Protein AF-A0A534QEW1-F1 (afdb_monomer_lite)

Foldseek 3Di:
DLVVLLVVVVVLVCVLVVQLCVQVPDDPVVLVVLLVVLLVVLVCVLQVPLPLVCCVVVVHDSVVSSVPSSPDPVSVVVNQLVLLQVQCSCVSNVSCDPSSVVSCVVVVSNVSNPRDVVVVCVVVVND

Sequence (127 aa):
MRYVMKDESRHVAFGVLSLADHYRDMAPGELADREEFVIYACELMRNRLVGDQISSVMGWNRDEVKRVVLDSAPAQVFRRMLFARVVPNLRRLGLLTPRVREAFERLGILEFEHADPEAQDRALGLA

pLDDT: mean 87.51, std 8.16, range [57.44, 97.5]

Secondary structure (DSSP, 8-state):
-HHHHHHHHHHHHHHHHHHTTTTTT--HHHHHHHHHHHHHHHHHHHHHTT-TTSTTTTT--HHHHHHHHHHSHHHHHHHHHHHHHHHHHHHHTT---HHHHHHHHHTT-GGGGG--HHHHHHHTT--

Structure (mmCIF, N/CA/C/O backbone):
data_AF-A0A534QEW1-F1
#
_entry.id   AF-A0A534QEW1-F1
#
loop_
_atom_site.group_PDB
_atom_site.id
_atom_site.type_symbol
_atom_site.label_atom_id
_atom_site.label_alt_id
_atom_site.label_comp_id
_atom_site.label_asym_id
_atom_site.label_entity_id
_atom_site.label_seq_id
_atom_site.pdbx_PDB_ins_code
_atom_site.Cart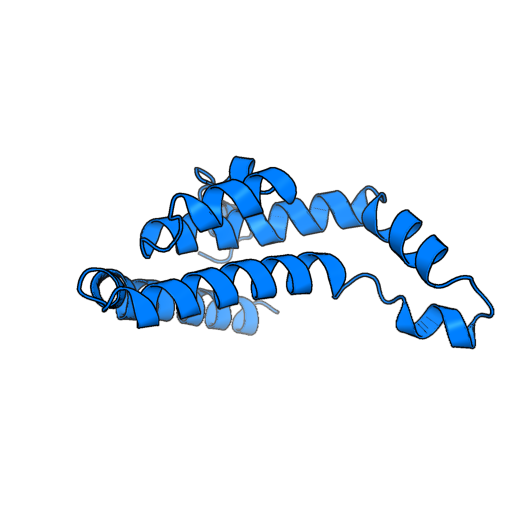n_x
_atom_site.Cartn_y
_atom_site.Cartn_z
_atom_site.occupancy
_atom_site.B_iso_or_equiv
_atom_site.auth_seq_id
_atom_site.auth_comp_id
_atom_site.auth_asym_id
_atom_site.auth_atom_id
_atom_site.pdbx_PDB_model_num
ATOM 1 N N . MET A 1 1 ? -4.045 15.411 -15.975 1.00 65.44 1 MET A N 1
ATOM 2 C CA . MET A 1 1 ? -3.437 14.906 -14.723 1.00 65.44 1 MET A CA 1
ATOM 3 C C . MET A 1 1 ? -3.914 15.635 -13.469 1.00 65.44 1 MET A C 1
ATOM 5 O O . MET A 1 1 ? -4.480 14.964 -12.623 1.00 65.44 1 MET A O 1
ATOM 9 N N . ARG A 1 2 ? -3.792 16.970 -13.345 1.00 76.38 2 ARG A N 1
ATOM 10 C CA . ARG A 1 2 ? -4.155 17.707 -12.108 1.00 76.38 2 ARG A CA 1
ATOM 11 C C . ARG A 1 2 ? -5.562 17.416 -11.552 1.00 76.38 2 ARG A C 1
ATOM 13 O O . ARG A 1 2 ? -5.698 17.192 -10.358 1.00 76.38 2 ARG A O 1
ATOM 20 N N . TYR A 1 3 ? -6.594 17.395 -12.398 1.00 84.19 3 TYR A N 1
ATOM 21 C CA . TYR A 1 3 ? -7.964 17.100 -11.949 1.00 84.19 3 TYR A CA 1
ATOM 22 C C . TYR A 1 3 ? -8.142 15.654 -11.474 1.00 84.19 3 TYR A C 1
ATOM 24 O O . TYR A 1 3 ? -8.743 15.452 -10.429 1.00 84.19 3 TYR A O 1
ATOM 32 N N . VAL A 1 4 ? -7.557 14.686 -12.187 1.00 84.38 4 VAL A N 1
ATOM 33 C CA . VAL A 1 4 ? -7.587 13.260 -11.815 1.00 84.38 4 VAL A CA 1
ATOM 34 C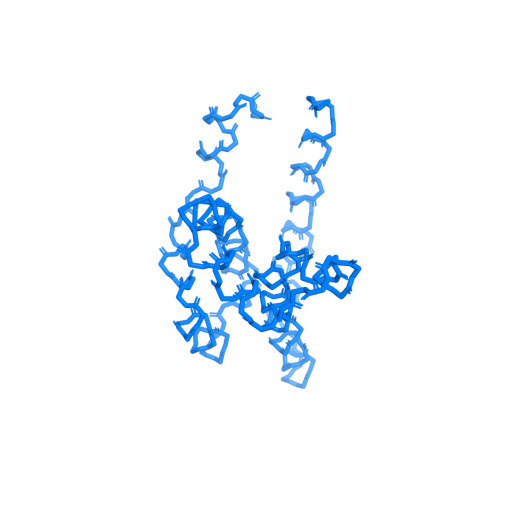 C . VAL A 1 4 ? -6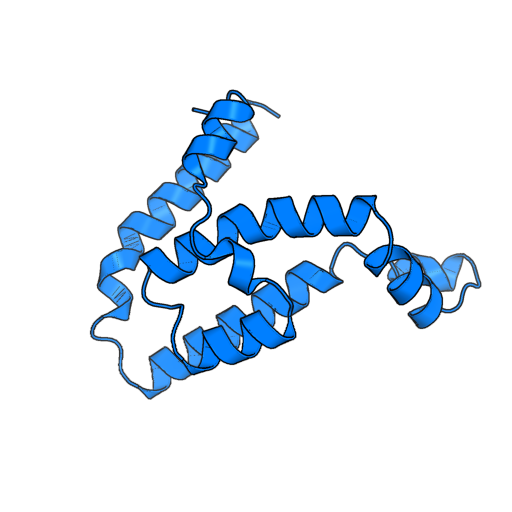.915 13.051 -10.462 1.00 84.38 4 VAL A C 1
ATOM 36 O O . VAL A 1 4 ? -7.514 12.487 -9.563 1.00 84.38 4 VAL A O 1
ATOM 39 N N . MET A 1 5 ? -5.709 13.590 -10.264 1.00 81.56 5 MET A N 1
ATOM 40 C CA . MET A 1 5 ? -4.990 13.432 -8.994 1.00 81.56 5 MET A CA 1
ATOM 41 C C . MET A 1 5 ? -5.752 14.055 -7.816 1.00 81.56 5 MET A C 1
ATOM 43 O O . MET A 1 5 ? -5.785 13.485 -6.730 1.00 81.56 5 MET A O 1
ATOM 47 N N . LYS A 1 6 ? -6.416 15.198 -8.038 1.00 82.00 6 LYS A N 1
ATOM 48 C CA . LYS A 1 6 ? -7.262 15.835 -7.022 1.00 82.00 6 LYS A CA 1
ATOM 49 C C . LYS A 1 6 ? -8.508 15.006 -6.700 1.00 82.00 6 LYS A C 1
ATOM 51 O O . LYS A 1 6 ? -9.002 15.064 -5.579 1.00 82.00 6 LYS A O 1
ATOM 56 N N . ASP A 1 7 ? -9.059 14.305 -7.683 1.00 88.44 7 ASP A N 1
ATOM 57 C CA . ASP A 1 7 ? -10.205 13.421 -7.485 1.00 88.44 7 ASP A CA 1
ATOM 58 C C . ASP A 1 7 ? -9.801 12.168 -6.699 1.00 88.44 7 ASP A C 1
ATOM 60 O O . ASP A 1 7 ? -10.380 11.884 -5.656 1.00 88.44 7 ASP A O 1
ATOM 64 N N . GLU A 1 8 ? -8.696 11.526 -7.083 1.00 86.44 8 GLU A N 1
ATOM 65 C CA . GLU A 1 8 ? -8.160 10.359 -6.373 1.00 86.44 8 GLU A CA 1
ATOM 66 C C . GLU A 1 8 ? -7.768 10.675 -4.924 1.00 86.44 8 GLU A C 1
ATOM 68 O O . GLU A 1 8 ? -8.069 9.903 -4.014 1.00 86.44 8 GLU A O 1
ATOM 73 N N . SER A 1 9 ? -7.155 11.837 -4.659 1.00 85.19 9 SER A N 1
ATOM 74 C CA . SER A 1 9 ? -6.871 12.238 -3.275 1.00 85.19 9 SER A CA 1
ATOM 75 C C . SER A 1 9 ? -8.147 12.442 -2.454 1.00 85.19 9 SER A C 1
ATOM 77 O O . SER A 1 9 ? -8.163 12.079 -1.276 1.00 85.19 9 SER A O 1
ATOM 79 N N . ARG A 1 10 ? -9.242 12.925 -3.058 1.00 87.94 10 ARG A N 1
ATOM 80 C CA . ARG A 1 10 ? -10.543 12.990 -2.375 1.00 87.94 10 ARG A CA 1
ATOM 81 C C . ARG A 1 10 ? -11.156 11.613 -2.163 1.00 87.94 10 ARG A C 1
ATOM 83 O O . ARG A 1 10 ? -11.682 11.384 -1.080 1.00 87.94 10 ARG A O 1
ATOM 90 N N . HIS A 1 11 ? -11.059 10.700 -3.130 1.00 89.81 11 HIS A N 1
ATOM 91 C CA . HIS A 1 11 ? -11.524 9.321 -2.960 1.00 89.81 11 HIS A CA 1
ATOM 92 C C . HIS A 1 11 ? -10.799 8.617 -1.814 1.00 89.81 11 HIS A C 1
ATOM 94 O O . HIS A 1 11 ? -11.444 7.997 -0.970 1.00 89.81 11 HIS A O 1
ATOM 100 N N . VAL A 1 12 ? -9.474 8.766 -1.729 1.00 88.31 12 VAL A N 1
ATOM 101 C CA . VAL A 1 12 ? -8.688 8.200 -0.625 1.00 88.31 12 VAL A CA 1
ATOM 102 C C . VAL A 1 12 ? -9.104 8.816 0.710 1.00 88.31 12 VAL A C 1
ATOM 104 O O . VAL A 1 12 ? -9.359 8.078 1.659 1.00 88.31 12 VAL A O 1
ATOM 107 N N . ALA A 1 13 ? -9.213 10.146 0.792 1.00 87.38 13 ALA A N 1
ATOM 108 C CA . ALA A 1 13 ? -9.623 10.822 2.024 1.00 87.38 13 ALA A CA 1
ATOM 109 C C . ALA A 1 13 ? -11.030 10.395 2.472 1.00 87.38 13 ALA A C 1
ATOM 111 O O . ALA A 1 13 ? -11.235 10.063 3.638 1.00 87.38 13 ALA A O 1
ATOM 112 N N . PHE A 1 14 ? -11.982 10.339 1.538 1.00 90.06 14 PHE A N 1
ATOM 113 C CA . PHE A 1 14 ? -13.339 9.869 1.795 1.00 90.06 14 PHE A CA 1
ATOM 114 C C . PHE A 1 14 ? -13.354 8.423 2.300 1.00 90.06 14 PHE A C 1
ATOM 116 O O . PHE A 1 14 ? -14.018 8.136 3.294 1.00 90.06 14 PHE A O 1
ATOM 123 N N . GLY A 1 15 ? -12.599 7.527 1.658 1.00 89.50 15 GLY 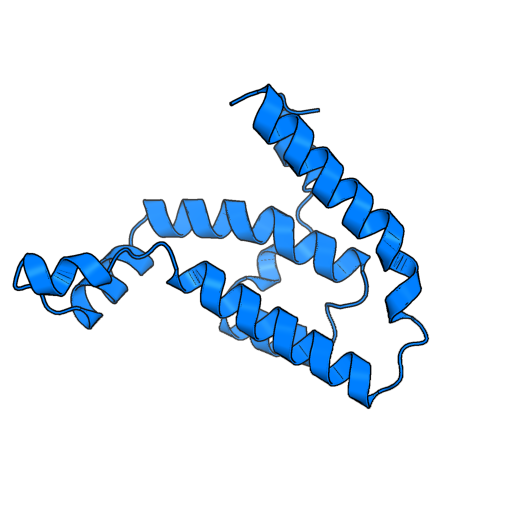A N 1
ATOM 124 C CA . GLY A 1 15 ? -12.485 6.130 2.072 1.00 89.50 15 GLY A CA 1
ATOM 125 C C . GLY A 1 15 ? -11.918 5.983 3.484 1.00 89.50 15 GLY A C 1
ATOM 126 O O . GLY A 1 15 ? -12.487 5.256 4.293 1.00 89.50 15 GLY A O 1
ATOM 127 N N . VAL A 1 16 ? -10.848 6.715 3.811 1.00 88.50 16 VAL A N 1
ATOM 128 C CA . VAL A 1 16 ? -10.260 6.695 5.160 1.00 88.50 16 VAL A CA 1
ATOM 129 C C . VAL A 1 16 ? -11.263 7.189 6.202 1.00 88.50 16 VAL A C 1
ATOM 131 O O . VAL A 1 16 ? -11.470 6.512 7.203 1.00 88.50 16 VAL A O 1
ATOM 134 N N . LEU A 1 17 ? -11.924 8.324 5.958 1.00 87.94 17 LEU A N 1
ATOM 135 C CA . LEU A 1 17 ? -12.886 8.902 6.903 1.00 87.94 17 LEU A CA 1
ATOM 136 C C . LEU A 1 17 ? -14.132 8.029 7.091 1.00 87.94 17 LEU A C 1
ATOM 138 O O . LEU A 1 17 ? -14.607 7.882 8.210 1.00 87.94 17 LEU A O 1
ATOM 142 N N . SER A 1 18 ? -14.644 7.430 6.015 1.00 88.94 18 SER A N 1
ATOM 143 C CA . SER A 1 18 ? -15.868 6.619 6.068 1.00 88.94 18 SER A CA 1
ATOM 144 C C . SER A 1 18 ? -15.653 5.264 6.742 1.00 88.94 18 SER A C 1
ATOM 146 O O . SER A 1 18 ? -16.603 4.674 7.249 1.00 88.94 18 SER A O 1
ATOM 148 N N . LEU A 1 19 ? -14.418 4.752 6.727 1.00 88.50 19 LEU A N 1
ATOM 149 C CA . LEU A 1 19 ? -14.091 3.408 7.204 1.00 88.50 19 LEU A CA 1
ATOM 150 C C . LEU A 1 19 ? -13.305 3.390 8.523 1.00 88.50 19 LEU A C 1
ATOM 152 O O . LEU A 1 19 ? -13.154 2.313 9.095 1.00 88.50 19 LEU A O 1
ATOM 156 N N . ALA A 1 20 ? -12.817 4.535 9.017 1.00 81.19 20 ALA A N 1
ATOM 157 C CA . ALA A 1 20 ? -11.951 4.610 10.201 1.00 81.19 20 ALA A CA 1
ATOM 158 C C . ALA A 1 20 ? -12.532 3.904 11.437 1.00 81.19 20 ALA A C 1
ATOM 160 O O . ALA A 1 20 ? -11.802 3.221 12.151 1.00 81.19 20 ALA A O 1
ATOM 161 N N . ASP A 1 21 ? -13.842 4.022 11.658 1.00 81.88 21 ASP A N 1
ATOM 162 C CA . ASP A 1 21 ? -14.517 3.391 12.797 1.00 81.88 21 ASP A CA 1
ATOM 163 C C . ASP A 1 21 ? -15.200 2.063 12.443 1.00 81.88 21 ASP A C 1
ATOM 165 O O . ASP A 1 21 ? -15.576 1.308 13.334 1.00 81.88 21 ASP A O 1
ATOM 169 N N . HIS A 1 22 ? -15.318 1.733 11.154 1.00 85.81 22 HIS A N 1
ATOM 170 C CA . HIS A 1 22 ? -16.053 0.550 10.703 1.00 85.81 22 HIS A CA 1
ATOM 171 C C . HIS A 1 22 ? -15.388 -0.765 11.133 1.00 85.81 22 HIS A C 1
ATOM 173 O O . HIS A 1 22 ? -16.071 -1.737 11.439 1.00 85.81 22 HIS A O 1
ATOM 179 N N . TYR A 1 23 ? -14.055 -0.798 11.174 1.00 85.31 23 TYR A N 1
ATOM 180 C CA . TYR A 1 23 ? -13.304 -2.021 11.471 1.00 85.31 23 TYR A CA 1
ATOM 181 C C . TYR A 1 23 ? -13.123 -2.298 12.968 1.00 85.31 23 TYR A C 1
ATOM 183 O O . TYR A 1 23 ? -12.675 -3.383 13.327 1.00 85.31 23 TYR A O 1
ATOM 191 N N . ARG A 1 24 ? -13.459 -1.342 13.847 1.00 80.88 24 ARG A N 1
ATOM 192 C CA . ARG A 1 24 ? -13.206 -1.453 15.293 1.00 80.88 24 ARG A CA 1
ATOM 193 C C . ARG A 1 24 ? -14.035 -2.555 15.954 1.00 80.88 24 ARG A C 1
ATOM 195 O O . ARG A 1 24 ? -13.506 -3.288 16.783 1.00 80.88 24 ARG A O 1
ATOM 202 N N . ASP A 1 25 ? -15.294 -2.676 15.546 1.00 83.25 25 ASP A N 1
ATOM 203 C CA . ASP A 1 25 ? -16.272 -3.600 16.134 1.00 83.25 25 ASP A CA 1
ATOM 204 C C . ASP A 1 25 ? -16.602 -4.773 15.191 1.00 83.25 25 ASP A C 1
ATOM 206 O O . ASP A 1 25 ? -17.632 -5.434 15.323 1.00 83.25 25 ASP A O 1
ATOM 210 N N . MET A 1 26 ? -15.733 -5.021 14.206 1.00 89.31 26 MET A N 1
ATOM 211 C CA . MET A 1 26 ? -15.916 -6.071 13.206 1.00 89.31 26 MET A CA 1
ATOM 212 C C . MET A 1 26 ? -15.739 -7.462 13.826 1.00 89.31 26 MET A C 1
ATOM 214 O O . MET A 1 26 ? -14.853 -7.685 14.655 1.00 89.31 26 MET A O 1
ATOM 218 N N . ALA A 1 27 ? -16.567 -8.422 13.407 1.00 94.25 27 ALA A N 1
ATOM 219 C CA . ALA A 1 27 ? -16.457 -9.787 13.900 1.00 94.25 27 ALA A CA 1
ATOM 220 C C . ALA A 1 27 ? -15.099 -10.404 13.502 1.00 94.25 27 ALA A C 1
ATOM 222 O O . ALA A 1 27 ? -14.601 -10.128 12.407 1.00 94.25 27 ALA A O 1
ATOM 223 N N . PRO A 1 28 ? -14.508 -11.299 14.320 1.00 92.12 28 PRO A N 1
ATOM 224 C CA . PRO A 1 28 ? -13.180 -11.854 14.041 1.00 92.12 28 PRO A CA 1
ATOM 225 C C . PRO A 1 28 ? -13.040 -12.519 12.664 1.00 92.12 28 PRO A C 1
ATOM 227 O O . PRO A 1 28 ? -11.995 -12.396 12.032 1.00 92.12 28 PRO A O 1
ATOM 230 N N . GLY A 1 29 ? -14.088 -13.201 12.185 1.00 94.94 29 GLY A N 1
ATOM 231 C CA . GLY A 1 29 ? -14.091 -13.819 10.855 1.00 94.94 29 GLY A CA 1
ATOM 232 C C . GLY A 1 29 ? -14.061 -12.787 9.726 1.00 94.94 29 GLY A C 1
ATOM 233 O O . GLY A 1 29 ? -13.243 -12.887 8.822 1.00 94.94 29 GLY A O 1
ATOM 234 N N . GLU A 1 30 ? -14.885 -11.744 9.822 1.00 94.44 30 GLU A N 1
ATOM 235 C CA . GLU A 1 30 ? -14.913 -10.673 8.822 1.00 94.44 30 GLU A CA 1
ATOM 236 C C . GLU A 1 30 ? -13.610 -9.867 8.813 1.00 94.44 30 GLU A C 1
ATOM 238 O O . GLU A 1 30 ? -13.147 -9.468 7.744 1.00 94.44 30 GLU A O 1
ATOM 243 N N . LEU A 1 31 ? -12.997 -9.652 9.987 1.00 94.19 31 LEU A N 1
ATOM 244 C CA . LEU A 1 31 ? -11.688 -9.011 10.097 1.00 94.19 31 LEU A CA 1
ATOM 245 C C . LEU A 1 31 ? -10.612 -9.857 9.410 1.00 94.19 31 LEU A C 1
ATOM 247 O O . LEU A 1 31 ? -9.815 -9.305 8.655 1.00 94.19 31 LEU A O 1
ATOM 251 N N . ALA A 1 32 ? -10.622 -11.178 9.609 1.00 95.12 32 ALA A N 1
ATOM 252 C CA . ALA A 1 32 ? -9.690 -12.087 8.944 1.00 95.12 32 ALA A CA 1
ATOM 253 C C . ALA A 1 32 ? -9.798 -12.008 7.411 1.00 95.12 32 ALA A C 1
ATOM 255 O O . ALA A 1 32 ? -8.768 -11.986 6.733 1.00 95.12 32 ALA A O 1
ATOM 256 N N . ASP A 1 33 ? -11.012 -11.866 6.869 1.00 96.38 33 ASP A N 1
ATOM 257 C CA . ASP A 1 33 ? -11.218 -11.649 5.431 1.00 96.38 33 ASP A CA 1
ATOM 258 C C . ASP A 1 33 ? -10.603 -10.316 4.964 1.00 96.38 33 ASP A C 1
ATOM 260 O O . ASP A 1 33 ? -10.041 -10.230 3.869 1.00 96.38 33 ASP A O 1
ATOM 264 N N . ARG A 1 34 ? -10.661 -9.256 5.789 1.00 96.06 34 ARG A N 1
ATOM 265 C CA . ARG A 1 34 ? -9.998 -7.975 5.468 1.00 96.06 34 ARG A CA 1
ATOM 266 C C . ARG A 1 34 ? -8.491 -8.073 5.537 1.00 96.06 34 ARG A C 1
ATOM 268 O O . ARG A 1 34 ? -7.827 -7.506 4.674 1.00 96.06 34 ARG A O 1
ATOM 275 N N . GLU A 1 35 ? -7.949 -8.788 6.514 1.00 96.31 35 GLU A N 1
ATOM 276 C CA . GLU A 1 35 ? -6.512 -9.041 6.592 1.00 96.31 35 GLU A CA 1
ATOM 277 C C . GLU A 1 35 ? -6.020 -9.767 5.336 1.00 96.31 35 GLU A C 1
ATOM 279 O O . GLU A 1 35 ? -5.052 -9.330 4.713 1.00 96.31 35 GLU A O 1
ATOM 284 N N . GLU A 1 36 ? -6.711 -10.834 4.926 1.00 97.50 36 GLU A N 1
ATOM 285 C CA . GLU A 1 36 ? -6.373 -11.591 3.719 1.00 97.50 36 GLU A CA 1
ATOM 286 C C . GLU A 1 36 ? -6.448 -10.714 2.469 1.00 97.50 36 GLU A C 1
ATOM 288 O O . GLU A 1 36 ? -5.502 -10.677 1.677 1.00 97.50 36 GLU A O 1
ATOM 293 N N . PHE A 1 37 ? -7.528 -9.944 2.331 1.00 96.94 37 PHE A N 1
ATOM 294 C CA . PHE A 1 37 ? -7.690 -9.022 1.216 1.00 96.94 37 PHE A CA 1
ATOM 295 C C . PHE A 1 37 ? -6.563 -7.984 1.152 1.00 96.94 37 PHE A C 1
ATOM 297 O O . PHE A 1 37 ? -5.999 -7.757 0.082 1.00 96.94 37 PHE A O 1
ATOM 304 N N . VAL A 1 38 ? -6.213 -7.359 2.280 1.00 95.94 38 VAL A N 1
ATOM 305 C CA . VAL A 1 38 ? -5.162 -6.332 2.349 1.00 95.94 38 VAL A CA 1
ATOM 306 C C . VAL A 1 38 ? -3.803 -6.912 1.962 1.00 95.94 38 VAL A C 1
ATOM 308 O O . VAL A 1 38 ? -3.083 -6.307 1.164 1.00 95.94 38 VAL A O 1
ATOM 311 N N . ILE A 1 39 ? -3.468 -8.095 2.478 1.00 96.75 39 ILE A N 1
ATOM 312 C CA . ILE A 1 39 ? -2.220 -8.792 2.151 1.00 96.75 39 ILE A CA 1
ATOM 313 C C . ILE A 1 39 ? -2.175 -9.099 0.653 1.00 96.75 39 ILE A C 1
ATOM 315 O O . ILE A 1 39 ? -1.244 -8.674 -0.035 1.00 96.75 39 ILE A O 1
ATOM 319 N N . TYR A 1 40 ? -3.216 -9.753 0.133 1.00 96.25 40 TYR A N 1
ATOM 320 C CA . TYR A 1 40 ? -3.313 -10.111 -1.279 1.00 96.25 40 TYR A CA 1
ATOM 321 C C . TYR A 1 40 ? -3.232 -8.883 -2.194 1.00 96.25 40 TYR A C 1
ATOM 323 O O . TYR A 1 40 ? -2.498 -8.883 -3.184 1.00 96.25 40 TYR A O 1
ATOM 331 N N . ALA A 1 41 ? -3.946 -7.807 -1.860 1.00 95.12 41 ALA A N 1
ATOM 332 C CA . ALA A 1 41 ? -3.944 -6.580 -2.644 1.00 95.12 41 ALA A CA 1
ATOM 333 C C . ALA A 1 41 ? -2.544 -5.954 -2.701 1.00 95.12 41 ALA A C 1
ATOM 335 O O . ALA A 1 41 ? -2.086 -5.583 -3.782 1.00 95.12 41 ALA A O 1
ATOM 336 N N . CYS A 1 42 ? -1.823 -5.883 -1.578 1.00 93.56 42 CYS A N 1
ATOM 337 C CA . CYS A 1 42 ? -0.458 -5.356 -1.557 1.00 93.56 42 CYS A CA 1
ATOM 338 C C . CYS A 1 42 ? 0.524 -6.234 -2.351 1.00 93.56 42 CYS A C 1
ATOM 340 O O . CYS A 1 42 ? 1.351 -5.710 -3.104 1.00 93.56 42 CYS A O 1
ATOM 342 N N . GLU A 1 43 ? 0.411 -7.559 -2.258 1.00 91.06 43 GLU A N 1
ATOM 343 C CA . GLU A 1 43 ? 1.200 -8.491 -3.073 1.00 91.06 43 GLU A CA 1
ATOM 344 C C . GLU A 1 43 ? 0.923 -8.326 -4.567 1.00 91.06 43 GLU A C 1
ATOM 346 O O . GLU A 1 43 ? 1.849 -8.272 -5.386 1.00 91.06 43 GLU A O 1
ATOM 351 N N . LEU A 1 44 ? -0.354 -8.204 -4.928 1.00 91.06 44 LEU A N 1
ATOM 352 C CA . LEU A 1 44 ? -0.775 -7.993 -6.300 1.00 91.06 44 LEU A CA 1
ATOM 353 C C . LEU A 1 44 ? -0.244 -6.660 -6.825 1.00 91.06 44 LEU A C 1
ATOM 355 O O . LEU A 1 44 ? 0.379 -6.646 -7.883 1.00 91.06 44 LEU A O 1
ATOM 359 N N . MET A 1 45 ? -0.419 -5.559 -6.088 1.00 89.50 45 MET A N 1
ATOM 360 C CA . MET A 1 45 ? 0.054 -4.225 -6.482 1.00 89.50 45 MET A CA 1
ATOM 361 C C . MET A 1 45 ? 1.566 -4.197 -6.725 1.00 89.50 45 MET A C 1
ATOM 363 O O . MET A 1 45 ? 2.004 -3.647 -7.737 1.00 89.50 45 MET A O 1
ATOM 367 N N . ARG A 1 46 ? 2.361 -4.848 -5.861 1.00 85.69 46 ARG A N 1
ATOM 368 C CA . ARG A 1 46 ? 3.815 -4.999 -6.053 1.00 85.69 46 ARG A CA 1
ATOM 369 C C . ARG A 1 46 ? 4.146 -5.681 -7.385 1.00 85.69 46 ARG A C 1
ATOM 371 O O . ARG A 1 46 ? 5.090 -5.283 -8.059 1.00 85.69 46 ARG A O 1
ATOM 378 N N . ASN A 1 47 ? 3.396 -6.720 -7.746 1.00 85.44 47 ASN A N 1
ATOM 379 C CA . ASN A 1 47 ? 3.692 -7.572 -8.898 1.00 85.44 47 ASN A CA 1
ATOM 380 C C . ASN A 1 47 ? 3.023 -7.110 -10.207 1.00 85.44 47 ASN A C 1
ATOM 382 O O . ASN A 1 47 ? 3.424 -7.547 -11.284 1.00 85.44 47 ASN A O 1
ATOM 386 N N . ARG A 1 48 ? 1.993 -6.257 -10.145 1.00 82.50 48 ARG A N 1
ATOM 387 C CA . ARG A 1 48 ? 1.118 -5.928 -11.286 1.00 82.50 48 ARG A CA 1
ATOM 388 C C . ARG A 1 48 ? 1.822 -5.128 -12.382 1.00 82.50 48 ARG A C 1
ATOM 390 O O . ARG A 1 48 ? 1.503 -5.299 -13.553 1.00 82.50 48 ARG A O 1
ATOM 397 N N . LEU A 1 49 ? 2.761 -4.260 -12.014 1.00 77.50 49 LEU A N 1
ATOM 398 C CA . LEU A 1 49 ? 3.389 -3.302 -12.937 1.00 77.50 49 LEU A CA 1
ATOM 399 C C . LEU A 1 49 ? 4.684 -3.809 -13.570 1.00 77.50 49 LEU A C 1
ATOM 401 O O . LEU A 1 49 ? 5.419 -3.052 -14.192 1.00 77.50 49 LEU A O 1
ATOM 405 N N . VAL A 1 50 ? 4.935 -5.109 -13.442 1.00 84.44 50 VAL A N 1
ATOM 406 C CA . VAL A 1 50 ? 6.084 -5.772 -14.051 1.00 84.44 50 VAL A CA 1
ATOM 407 C C . VAL A 1 50 ? 5.956 -5.836 -15.578 1.00 84.44 50 VAL A C 1
ATOM 409 O O . VAL A 1 50 ? 6.961 -5.788 -16.279 1.00 84.44 50 VAL A O 1
ATOM 412 N N . GLY A 1 51 ? 4.731 -5.947 -16.107 1.00 82.12 51 GLY A N 1
ATOM 413 C CA . GLY A 1 51 ? 4.509 -6.049 -17.555 1.00 82.12 51 GLY A CA 1
ATOM 414 C C . GLY A 1 51 ? 5.029 -7.352 -18.178 1.00 82.12 51 GLY A C 1
ATOM 415 O O . GLY A 1 51 ? 5.176 -7.436 -19.395 1.00 82.12 51 GLY A O 1
ATOM 416 N N . ASP A 1 52 ? 5.263 -8.386 -17.363 1.00 83.62 52 ASP A N 1
ATOM 417 C CA . ASP A 1 52 ? 5.810 -9.688 -17.777 1.00 83.62 52 ASP A CA 1
ATOM 418 C C . ASP A 1 52 ? 4.916 -10.471 -18.760 1.00 83.62 52 ASP A C 1
ATOM 420 O O . ASP A 1 52 ? 5.307 -11.496 -19.310 1.00 83.62 52 ASP A O 1
ATOM 424 N N . GLN A 1 53 ? 3.706 -9.983 -19.022 1.00 85.75 53 GLN A N 1
ATOM 425 C CA . GLN A 1 53 ? 2.811 -10.519 -20.044 1.00 85.75 53 GLN A CA 1
ATOM 426 C C . GLN A 1 53 ? 3.348 -10.299 -21.464 1.00 85.75 53 GLN A C 1
ATOM 428 O O . GLN A 1 53 ? 3.064 -11.096 -22.351 1.00 85.75 53 GLN A O 1
ATOM 433 N N . ILE A 1 54 ? 4.145 -9.246 -21.678 1.00 88.31 54 ILE A N 1
ATOM 434 C CA . ILE A 1 54 ? 4.754 -8.948 -22.982 1.00 88.31 54 ILE A CA 1
ATOM 435 C C . ILE A 1 54 ? 5.946 -9.880 -23.252 1.00 88.31 54 ILE A C 1
ATOM 437 O O . ILE A 1 54 ? 6.311 -10.100 -24.406 1.00 88.31 54 ILE A O 1
ATOM 441 N N . SER A 1 55 ? 6.519 -10.495 -22.211 1.00 90.19 55 SER A N 1
ATOM 442 C CA . SER A 1 55 ? 7.690 -11.370 -22.320 1.00 90.19 55 SER A CA 1
ATOM 443 C C . SER A 1 55 ? 7.487 -12.513 -23.314 1.00 90.19 55 SER A C 1
ATOM 445 O O . SER A 1 55 ? 8.399 -12.808 -24.079 1.00 90.19 55 SER A O 1
ATOM 447 N N . SER A 1 56 ? 6.291 -13.109 -23.366 1.00 84.62 56 SER A N 1
ATOM 448 C CA . SER A 1 56 ? 5.986 -14.205 -24.297 1.00 84.62 56 SER A CA 1
ATOM 449 C C . SER A 1 56 ? 6.012 -13.763 -25.762 1.00 84.62 56 SER A C 1
ATOM 451 O O . SER A 1 56 ? 6.542 -14.484 -26.602 1.00 84.62 56 SER A O 1
ATOM 453 N N . VAL A 1 57 ? 5.505 -12.563 -26.064 1.00 91.69 57 VAL A N 1
ATOM 454 C CA . VAL A 1 57 ? 5.516 -11.980 -27.418 1.00 91.69 57 VAL A CA 1
ATOM 455 C C . VAL A 1 57 ? 6.943 -11.670 -27.869 1.00 91.69 57 VAL A C 1
ATOM 457 O O . VAL A 1 57 ? 7.270 -11.817 -29.042 1.00 91.69 57 VAL A O 1
ATOM 460 N N . MET A 1 58 ? 7.806 -11.286 -26.929 1.00 92.69 58 MET A N 1
ATOM 461 C CA . MET A 1 58 ? 9.204 -10.938 -27.194 1.00 92.69 58 MET A CA 1
ATOM 462 C C . MET A 1 58 ? 10.152 -12.149 -27.179 1.00 92.69 58 MET A C 1
ATOM 464 O O . MET A 1 58 ? 11.346 -11.988 -27.423 1.00 92.69 58 MET A O 1
ATOM 468 N N . GLY A 1 59 ? 9.648 -13.355 -26.886 1.00 94.06 59 GLY A N 1
ATOM 469 C CA . GLY A 1 59 ? 10.465 -14.567 -26.760 1.00 94.06 59 GLY A CA 1
ATOM 470 C C . GLY A 1 59 ? 11.365 -14.591 -25.517 1.00 94.06 59 GLY A C 1
ATOM 471 O O . GLY A 1 59 ? 12.364 -15.307 -25.495 1.00 94.06 59 GLY A O 1
ATOM 472 N N . TRP A 1 60 ? 11.045 -13.802 -24.490 1.00 95.00 60 TRP A N 1
ATOM 473 C CA . TRP A 1 60 ? 11.817 -13.704 -23.250 1.00 95.00 60 TRP A CA 1
ATOM 474 C C . TRP A 1 60 ? 11.274 -14.619 -22.155 1.00 95.00 60 TRP A C 1
ATOM 476 O O . TRP A 1 60 ? 10.071 -14.881 -22.067 1.00 95.00 60 TRP A O 1
ATOM 486 N N . ASN A 1 61 ? 12.160 -15.053 -21.254 1.00 93.25 61 ASN A N 1
ATOM 487 C CA . ASN A 1 61 ? 11.746 -15.770 -20.056 1.00 93.25 61 ASN A CA 1
ATOM 488 C C . ASN A 1 61 ? 10.970 -14.824 -19.122 1.00 93.25 61 ASN A C 1
ATOM 490 O O . ASN A 1 61 ? 11.472 -13.786 -18.690 1.00 93.25 61 ASN A O 1
ATOM 494 N N . ARG A 1 62 ? 9.726 -15.193 -18.809 1.00 92.25 62 ARG A N 1
ATOM 495 C CA . ARG A 1 62 ? 8.814 -14.380 -17.997 1.00 92.25 62 ARG A CA 1
ATOM 496 C C . ARG A 1 62 ? 9.331 -14.141 -16.578 1.00 92.25 62 ARG A C 1
ATOM 498 O O . ARG A 1 62 ? 9.287 -13.011 -16.098 1.00 92.25 62 ARG A O 1
ATOM 505 N N . ASP A 1 63 ? 9.824 -15.186 -15.922 1.00 91.44 63 ASP A N 1
ATOM 506 C CA . ASP A 1 63 ? 10.312 -15.102 -14.543 1.00 91.44 63 ASP A CA 1
ATOM 507 C C . ASP A 1 63 ? 11.594 -14.271 -14.460 1.00 91.44 63 ASP A C 1
ATOM 509 O O . ASP A 1 63 ? 11.794 -13.506 -13.514 1.00 91.44 63 ASP A O 1
ATOM 513 N N . GLU A 1 64 ? 12.436 -14.357 -15.490 1.00 92.56 64 GLU A N 1
ATOM 514 C CA . GLU A 1 64 ? 13.618 -13.517 -15.624 1.00 92.56 64 GLU A CA 1
ATOM 515 C C . GLU A 1 64 ? 13.251 -12.042 -15.793 1.00 92.56 64 GLU A C 1
ATOM 517 O O . GLU A 1 64 ? 13.748 -11.215 -15.028 1.00 92.56 64 GLU A O 1
ATOM 522 N N . VAL A 1 65 ? 12.343 -11.711 -16.719 1.00 92.19 65 VAL A N 1
ATOM 523 C CA . VAL A 1 65 ? 11.851 -10.333 -16.892 1.00 92.19 65 VAL A CA 1
ATOM 524 C C . VAL A 1 65 ? 11.254 -9.820 -15.589 1.00 92.19 65 VAL A C 1
ATOM 526 O O . VAL A 1 65 ? 11.564 -8.707 -15.165 1.00 92.19 65 VAL A O 1
ATOM 529 N N . LYS A 1 66 ? 10.454 -10.646 -14.909 1.00 90.62 66 LYS A N 1
ATOM 530 C CA . LYS A 1 66 ? 9.851 -10.275 -13.633 1.00 90.62 66 LYS A CA 1
ATOM 531 C C . LYS A 1 66 ? 10.886 -9.917 -12.582 1.00 90.62 66 LYS A C 1
ATOM 533 O O . LYS A 1 66 ? 10.767 -8.867 -11.954 1.00 90.62 66 LYS A O 1
ATOM 538 N N . ARG A 1 67 ? 11.902 -10.757 -12.412 1.00 90.88 67 ARG A N 1
ATOM 539 C CA . ARG A 1 67 ? 13.004 -10.506 -11.482 1.00 90.88 67 ARG A CA 1
ATOM 540 C C . ARG A 1 67 ? 13.756 -9.224 -11.845 1.00 90.88 67 ARG A C 1
ATOM 542 O O . ARG A 1 67 ? 13.860 -8.337 -11.008 1.00 90.88 67 ARG A O 1
ATOM 549 N N . VAL A 1 68 ? 14.185 -9.080 -13.101 1.00 92.31 68 VAL A N 1
ATOM 550 C CA . VAL A 1 68 ? 14.947 -7.908 -13.570 1.00 92.31 68 VAL A CA 1
ATOM 551 C C . VAL A 1 68 ? 14.171 -6.608 -13.363 1.00 92.31 68 VAL A C 1
ATOM 553 O O . VAL A 1 68 ? 14.732 -5.622 -12.887 1.00 92.31 68 VAL A O 1
ATOM 556 N N . VAL A 1 69 ? 12.875 -6.593 -13.684 1.00 90.94 69 VAL A N 1
ATOM 557 C CA . VAL A 1 69 ? 12.038 -5.404 -13.496 1.00 90.94 69 VAL A CA 1
ATOM 558 C C . VAL A 1 69 ? 11.856 -5.103 -12.012 1.00 90.94 69 VAL A C 1
ATOM 560 O O . VAL A 1 69 ? 12.058 -3.958 -11.620 1.00 90.94 69 VAL A O 1
ATOM 563 N N . LEU A 1 70 ? 11.529 -6.095 -11.177 1.00 87.56 70 LEU A N 1
ATOM 564 C CA . LEU A 1 70 ? 11.334 -5.889 -9.736 1.00 87.56 70 LEU A CA 1
ATOM 565 C C . LEU A 1 70 ? 12.613 -5.434 -9.015 1.00 87.56 70 LEU A C 1
ATOM 567 O O . LEU A 1 70 ? 12.532 -4.638 -8.077 1.00 87.56 70 LEU A O 1
ATOM 571 N N . ASP A 1 71 ? 13.779 -5.883 -9.473 1.00 90.06 71 ASP A N 1
ATOM 572 C CA . ASP A 1 71 ? 15.079 -5.510 -8.904 1.00 90.06 71 ASP A CA 1
ATOM 573 C C . ASP A 1 71 ? 15.590 -4.156 -9.435 1.00 90.06 71 ASP A C 1
ATOM 575 O O . ASP A 1 71 ? 16.543 -3.585 -8.902 1.00 90.06 71 ASP A O 1
ATOM 579 N N . SER A 1 72 ? 14.945 -3.596 -10.463 1.00 90.50 72 SER A N 1
ATOM 580 C CA . SER A 1 72 ? 15.363 -2.336 -11.079 1.00 90.50 72 SER A CA 1
ATOM 581 C C . SER A 1 72 ? 15.147 -1.123 -10.163 1.00 90.50 72 SER A C 1
ATOM 583 O O . SER A 1 72 ? 14.149 -1.012 -9.445 1.00 90.50 72 SER A O 1
ATOM 585 N N . ALA A 1 73 ? 16.052 -0.141 -10.235 1.00 89.81 73 ALA A N 1
ATOM 586 C CA . ALA A 1 73 ? 15.930 1.099 -9.466 1.00 89.81 73 ALA A CA 1
ATOM 587 C C . ALA A 1 73 ? 14.591 1.843 -9.693 1.00 89.81 73 ALA A C 1
ATOM 589 O O . ALA A 1 73 ? 14.002 2.285 -8.702 1.00 89.81 73 ALA A O 1
ATOM 590 N N . PRO A 1 74 ? 14.050 1.947 -10.928 1.00 87.69 74 PRO A N 1
ATOM 591 C CA . PRO A 1 74 ? 12.732 2.539 -11.155 1.00 87.69 74 PRO A CA 1
ATOM 592 C C . PRO A 1 74 ? 11.603 1.803 -10.428 1.00 87.69 74 PRO A C 1
ATOM 594 O O . PRO A 1 74 ? 10.777 2.450 -9.784 1.00 87.69 74 PRO A O 1
ATOM 597 N N . ALA A 1 75 ? 11.583 0.466 -10.466 1.00 85.69 75 ALA A N 1
ATOM 598 C CA . ALA A 1 75 ? 10.568 -0.312 -9.758 1.00 85.69 75 ALA A CA 1
ATOM 599 C C . ALA A 1 75 ? 10.675 -0.134 -8.241 1.00 85.69 75 ALA A C 1
ATOM 601 O O . ALA A 1 75 ? 9.659 0.003 -7.563 1.00 85.69 75 ALA A O 1
ATOM 602 N N . GLN A 1 76 ? 11.896 -0.054 -7.707 1.00 84.06 76 GLN A N 1
ATOM 603 C CA . GLN A 1 76 ? 12.118 0.226 -6.290 1.00 84.06 76 GLN A CA 1
ATOM 604 C C . GLN A 1 76 ? 11.607 1.621 -5.900 1.00 84.06 76 GLN A C 1
ATOM 606 O O . GLN A 1 76 ? 10.908 1.748 -4.898 1.00 84.06 76 GLN A O 1
ATOM 611 N N . VAL A 1 77 ? 11.888 2.664 -6.692 1.00 85.06 77 VAL A N 1
ATOM 612 C CA . VAL A 1 77 ? 11.351 4.022 -6.459 1.00 85.06 77 VAL A CA 1
ATOM 613 C C . VAL A 1 77 ? 9.825 4.020 -6.494 1.00 85.06 77 VAL A C 1
ATOM 615 O O . VAL A 1 77 ? 9.190 4.541 -5.579 1.00 85.06 77 VAL A O 1
ATOM 618 N N . PHE A 1 78 ? 9.239 3.399 -7.517 1.00 83.69 78 PHE A N 1
ATOM 619 C CA . PHE A 1 78 ? 7.793 3.306 -7.664 1.00 83.69 78 PHE A CA 1
ATOM 620 C C . PHE A 1 78 ? 7.147 2.582 -6.474 1.00 83.69 78 PHE A C 1
ATOM 622 O O . PHE A 1 78 ? 6.178 3.074 -5.899 1.00 83.69 78 PHE A O 1
ATOM 629 N N . ARG A 1 79 ? 7.727 1.453 -6.046 1.00 84.06 79 ARG A N 1
ATOM 630 C CA . ARG A 1 79 ? 7.275 0.683 -4.881 1.00 84.06 79 ARG A CA 1
ATOM 631 C C . ARG A 1 79 ? 7.273 1.534 -3.613 1.00 84.06 79 ARG A C 1
ATOM 633 O O . ARG A 1 79 ? 6.281 1.525 -2.888 1.00 84.06 79 ARG A O 1
ATOM 640 N N . ARG A 1 80 ? 8.340 2.307 -3.380 1.00 84.25 80 ARG A N 1
ATOM 641 C CA . ARG A 1 80 ? 8.415 3.240 -2.244 1.00 84.25 80 ARG A CA 1
ATOM 642 C C . ARG A 1 80 ? 7.301 4.280 -2.295 1.00 84.25 80 ARG A C 1
ATOM 644 O O . ARG A 1 80 ? 6.628 4.482 -1.295 1.00 84.25 80 ARG A O 1
ATOM 651 N N . MET A 1 81 ? 7.071 4.908 -3.449 1.00 84.12 81 MET A N 1
ATOM 652 C CA . MET A 1 81 ? 5.994 5.897 -3.608 1.00 84.12 81 MET A CA 1
ATOM 653 C C . MET A 1 81 ? 4.612 5.287 -3.350 1.00 84.12 81 MET A C 1
ATOM 655 O O . MET A 1 81 ? 3.796 5.878 -2.650 1.00 84.12 81 MET A O 1
ATOM 659 N N . LEU A 1 82 ? 4.364 4.091 -3.886 1.00 86.50 82 LEU A N 1
ATOM 660 C CA . LEU A 1 82 ? 3.087 3.400 -3.753 1.00 86.50 82 LEU A CA 1
ATOM 661 C C . LEU A 1 82 ? 2.793 3.024 -2.292 1.00 86.50 82 LEU A C 1
ATOM 663 O O . LEU A 1 82 ? 1.725 3.344 -1.768 1.00 86.50 82 LEU A O 1
ATOM 667 N N . PHE A 1 83 ? 3.746 2.388 -1.607 1.00 91.25 83 PHE A N 1
ATOM 668 C CA . PHE A 1 83 ? 3.528 1.903 -0.242 1.00 91.25 83 PHE A CA 1
ATOM 669 C C . PHE A 1 83 ? 3.680 2.980 0.838 1.00 91.25 83 PHE A C 1
ATOM 671 O O . PHE A 1 83 ? 2.999 2.879 1.858 1.00 91.25 83 PHE A O 1
ATOM 678 N N . ALA A 1 84 ? 4.425 4.062 0.578 1.00 89.31 84 ALA A N 1
ATOM 679 C CA . ALA A 1 84 ? 4.434 5.267 1.418 1.00 89.31 84 ALA A CA 1
ATOM 680 C C . ALA A 1 84 ? 3.038 5.877 1.618 1.00 89.31 84 ALA A C 1
ATOM 682 O O . ALA A 1 84 ? 2.805 6.555 2.613 1.00 89.31 84 ALA A O 1
ATOM 683 N N . ARG A 1 85 ? 2.093 5.611 0.708 1.00 85.38 85 ARG A N 1
ATOM 684 C CA . ARG A 1 85 ? 0.701 6.059 0.827 1.00 85.38 85 ARG A CA 1
ATOM 685 C C . ARG A 1 85 ? -0.236 4.985 1.374 1.00 85.38 85 ARG A C 1
ATOM 687 O O . ARG A 1 85 ? -1.131 5.293 2.159 1.00 85.38 85 ARG A O 1
ATOM 694 N N . VAL A 1 86 ? -0.062 3.734 0.949 1.00 91.25 86 VAL A N 1
ATOM 695 C CA . VAL A 1 86 ? -0.963 2.629 1.319 1.00 91.25 86 VAL A CA 1
ATOM 696 C C . VAL A 1 86 ? -0.806 2.248 2.792 1.00 91.25 86 VAL A C 1
ATOM 698 O O . VAL A 1 86 ? -1.804 2.177 3.510 1.00 91.25 86 VAL A O 1
ATOM 701 N N . VAL A 1 87 ? 0.429 2.054 3.268 1.00 94.06 87 VAL A N 1
ATOM 702 C CA . VAL A 1 87 ? 0.685 1.511 4.614 1.00 94.06 87 VAL A CA 1
ATOM 703 C C . VAL A 1 87 ? 0.199 2.453 5.731 1.00 94.06 87 VAL A C 1
ATOM 705 O O . VAL A 1 87 ? -0.514 1.972 6.618 1.00 94.06 87 VAL A O 1
ATOM 708 N N . PRO A 1 88 ? 0.448 3.782 5.694 1.00 91.88 88 PRO A N 1
ATOM 709 C CA . PRO A 1 88 ? -0.091 4.692 6.709 1.00 91.88 88 PRO A CA 1
ATOM 710 C C . PRO A 1 88 ? -1.619 4.722 6.762 1.00 91.88 88 PRO A C 1
ATOM 712 O O . PRO A 1 88 ? -2.198 4.822 7.842 1.00 91.88 88 PRO A O 1
ATOM 715 N N . ASN A 1 89 ? -2.294 4.628 5.612 1.00 91.62 89 ASN A N 1
ATOM 716 C CA . ASN A 1 89 ? -3.756 4.644 5.570 1.00 91.62 89 ASN A CA 1
ATOM 717 C C . ASN A 1 89 ? -4.352 3.348 6.128 1.00 91.62 89 ASN A C 1
ATOM 719 O O . ASN A 1 89 ? -5.308 3.410 6.894 1.00 91.62 89 ASN A O 1
ATOM 723 N N . LEU A 1 90 ? -3.747 2.191 5.846 1.00 93.62 90 LEU A N 1
ATOM 724 C CA . LEU A 1 90 ? -4.151 0.925 6.467 1.00 93.62 90 LEU A CA 1
ATOM 725 C C . LEU A 1 90 ? -3.957 0.942 7.987 1.00 93.62 90 LEU A C 1
ATOM 727 O O . LEU A 1 90 ? -4.814 0.455 8.721 1.00 93.62 90 LEU A O 1
ATOM 731 N N . ARG A 1 91 ? -2.876 1.566 8.473 1.00 92.50 91 ARG A N 1
ATOM 732 C CA . ARG A 1 91 ? -2.682 1.808 9.909 1.00 92.50 91 ARG A CA 1
ATOM 733 C C . ARG A 1 91 ? -3.781 2.691 10.495 1.00 92.50 91 ARG A C 1
ATOM 735 O O . ARG A 1 91 ? -4.327 2.343 11.536 1.00 92.50 91 ARG A O 1
ATOM 742 N N . ARG A 1 92 ? -4.110 3.815 9.846 1.00 90.06 92 ARG A N 1
ATOM 743 C CA . ARG A 1 92 ? -5.188 4.728 10.283 1.00 90.06 92 ARG A CA 1
ATOM 744 C C . ARG A 1 92 ? -6.551 4.034 10.345 1.00 90.06 92 ARG A C 1
ATOM 746 O O . ARG A 1 92 ? -7.342 4.361 11.217 1.00 90.06 92 ARG A O 1
ATOM 753 N N . LEU A 1 93 ? -6.789 3.066 9.462 1.00 91.69 93 LEU A N 1
ATOM 754 C CA . LEU A 1 93 ? -7.997 2.236 9.433 1.00 91.69 93 LEU A CA 1
ATOM 755 C C . LEU A 1 93 ? -7.998 1.090 10.462 1.00 91.69 93 LEU A C 1
ATOM 757 O O . LEU A 1 93 ? -8.957 0.330 10.513 1.00 91.69 93 LEU A O 1
ATOM 761 N N . GLY A 1 94 ? -6.927 0.909 11.243 1.00 91.56 94 GLY A N 1
ATOM 762 C CA . GLY A 1 94 ? -6.814 -0.205 12.191 1.00 91.56 94 GLY A CA 1
ATOM 763 C C . GLY A 1 94 ? -6.550 -1.572 11.546 1.00 91.56 94 GLY A C 1
ATOM 764 O O . GLY A 1 94 ? -6.558 -2.581 12.240 1.00 91.56 94 GLY A O 1
ATOM 765 N N . LEU A 1 95 ? -6.262 -1.620 10.241 1.00 94.12 95 LEU A N 1
ATOM 766 C CA . LEU A 1 95 ? -6.038 -2.861 9.487 1.00 94.12 95 LEU A CA 1
ATOM 767 C C . LEU A 1 95 ? -4.577 -3.333 9.496 1.00 94.12 95 LEU A C 1
ATOM 769 O O . LEU A 1 95 ? -4.268 -4.397 8.968 1.00 94.12 95 LEU A O 1
ATOM 773 N N . LEU A 1 96 ? -3.661 -2.574 10.104 1.00 94.44 96 LEU A N 1
ATOM 774 C CA . LEU A 1 96 ? -2.271 -2.998 10.307 1.00 94.44 96 LEU A CA 1
ATOM 775 C C . LEU A 1 96 ? -2.148 -3.891 11.559 1.00 94.44 96 LEU A C 1
ATOM 777 O O . LEU A 1 96 ? -1.452 -3.558 12.527 1.00 94.44 96 LEU A O 1
ATOM 781 N N . THR A 1 97 ? -2.880 -5.006 11.540 1.00 94.75 97 THR A N 1
ATOM 782 C CA . THR A 1 97 ? -2.927 -6.025 12.599 1.00 94.75 97 THR A CA 1
ATOM 783 C C . THR A 1 97 ? -1.605 -6.804 12.679 1.00 94.75 97 THR A C 1
ATOM 785 O O . THR A 1 97 ? -0.779 -6.700 11.767 1.00 94.75 97 THR A O 1
ATOM 788 N N . PRO A 1 98 ? -1.365 -7.617 13.727 1.00 95.69 98 PRO A N 1
ATOM 789 C CA . PRO A 1 98 ? -0.156 -8.440 13.811 1.00 95.69 98 PRO A CA 1
ATOM 790 C C . PRO A 1 98 ? 0.068 -9.334 12.580 1.00 95.69 98 PRO A C 1
ATOM 792 O O . PRO A 1 98 ? 1.182 -9.388 12.063 1.00 95.69 98 PRO A O 1
ATOM 795 N N . ARG A 1 99 ? -0.994 -9.957 12.050 1.00 95.62 99 ARG A N 1
ATOM 796 C CA . ARG A 1 99 ? -0.921 -10.810 10.852 1.00 95.62 99 ARG A CA 1
ATOM 797 C C . ARG A 1 99 ? -0.532 -10.015 9.603 1.00 95.62 99 ARG A C 1
ATOM 799 O O . ARG A 1 99 ? 0.308 -10.459 8.820 1.00 95.62 99 ARG A O 1
ATOM 806 N N . VAL A 1 100 ? -1.123 -8.833 9.417 1.00 97.12 100 VAL A N 1
ATOM 807 C CA . VAL A 1 100 ? -0.815 -7.957 8.275 1.00 97.12 100 VAL A CA 1
ATOM 808 C C . VAL A 1 100 ? 0.602 -7.390 8.386 1.00 97.12 100 VAL A C 1
ATOM 810 O O . VAL A 1 100 ? 1.312 -7.338 7.384 1.00 97.12 100 VAL A O 1
ATOM 813 N N . ARG A 1 101 ? 1.056 -7.032 9.596 1.00 96.62 101 ARG A N 1
ATOM 814 C CA . ARG A 1 101 ? 2.438 -6.584 9.848 1.00 96.62 101 ARG A CA 1
ATOM 815 C C . ARG A 1 101 ? 3.455 -7.632 9.432 1.00 96.62 101 ARG A C 1
ATOM 817 O O . ARG A 1 101 ? 4.354 -7.308 8.666 1.00 96.62 101 ARG A O 1
ATOM 824 N N . GLU A 1 102 ? 3.269 -8.878 9.853 1.00 96.38 102 GLU A N 1
ATOM 825 C CA . GLU A 1 102 ? 4.166 -9.984 9.505 1.00 96.38 102 GLU A CA 1
ATOM 826 C C . GLU A 1 102 ? 4.270 -10.175 7.978 1.00 96.38 102 GLU A C 1
ATOM 828 O O . GLU A 1 102 ? 5.351 -10.371 7.418 1.00 96.38 102 GLU A O 1
ATOM 833 N N . ALA A 1 103 ? 3.145 -10.053 7.265 1.00 96.00 103 ALA A N 1
ATOM 834 C CA . ALA A 1 103 ? 3.139 -10.079 5.806 1.00 96.00 103 ALA A CA 1
ATOM 835 C C . ALA A 1 103 ? 3.856 -8.863 5.197 1.00 96.00 103 ALA A C 1
ATOM 837 O O . ALA A 1 103 ? 4.633 -9.008 4.254 1.00 96.00 103 ALA A O 1
ATOM 838 N N . PHE A 1 104 ? 3.643 -7.666 5.739 1.00 95.25 104 PHE A N 1
ATOM 839 C CA . PHE A 1 104 ? 4.256 -6.434 5.240 1.00 95.25 104 PHE A CA 1
ATOM 840 C C . PHE A 1 104 ? 5.767 -6.378 5.500 1.00 95.25 104 PHE A C 1
ATOM 842 O O . PHE A 1 104 ? 6.503 -5.817 4.685 1.00 95.25 104 PHE A O 1
ATOM 849 N N . GLU A 1 105 ? 6.245 -7.003 6.577 1.00 94.06 105 GLU A N 1
ATOM 850 C CA . GLU A 1 105 ? 7.671 -7.237 6.828 1.00 94.06 105 GLU A CA 1
ATOM 851 C C . GLU A 1 105 ? 8.275 -8.132 5.749 1.00 94.06 105 GLU A C 1
ATOM 853 O O . GLU A 1 105 ? 9.259 -7.745 5.119 1.00 94.06 105 GLU A O 1
ATOM 858 N N . ARG A 1 106 ? 7.643 -9.276 5.446 1.00 92.12 106 ARG A N 1
ATOM 859 C CA . ARG A 1 106 ? 8.088 -10.165 4.355 1.00 92.12 106 ARG A CA 1
ATOM 860 C C . ARG A 1 106 ? 8.095 -9.477 2.992 1.00 92.12 106 ARG A C 1
ATOM 862 O O . ARG A 1 106 ? 8.928 -9.788 2.143 1.00 92.12 106 ARG A O 1
ATOM 869 N N . LEU A 1 107 ? 7.170 -8.546 2.767 1.00 88.62 107 LEU A N 1
ATOM 870 C CA . LEU A 1 107 ? 7.114 -7.749 1.542 1.00 88.62 107 LEU A CA 1
ATOM 871 C C . LEU A 1 107 ? 8.116 -6.588 1.523 1.00 88.62 107 LEU A C 1
ATOM 873 O O . LEU A 1 107 ? 8.313 -5.987 0.462 1.00 88.62 107 LEU A O 1
ATOM 877 N N . GLY A 1 108 ? 8.759 -6.281 2.653 1.00 88.38 108 GLY A N 1
ATOM 878 C CA . GLY A 1 108 ? 9.682 -5.158 2.797 1.00 88.38 108 GLY A CA 1
ATOM 879 C C . GLY A 1 108 ? 8.990 -3.814 2.588 1.00 88.38 108 GLY A C 1
ATOM 880 O O . GLY A 1 108 ? 9.524 -2.964 1.884 1.00 88.38 108 GLY A O 1
ATOM 881 N N . ILE A 1 109 ? 7.765 -3.665 3.099 1.00 91.31 109 ILE A N 1
ATOM 882 C CA . ILE A 1 109 ? 6.970 -2.430 2.990 1.00 91.31 109 ILE A CA 1
ATOM 883 C C . ILE A 1 109 ? 6.573 -1.858 4.3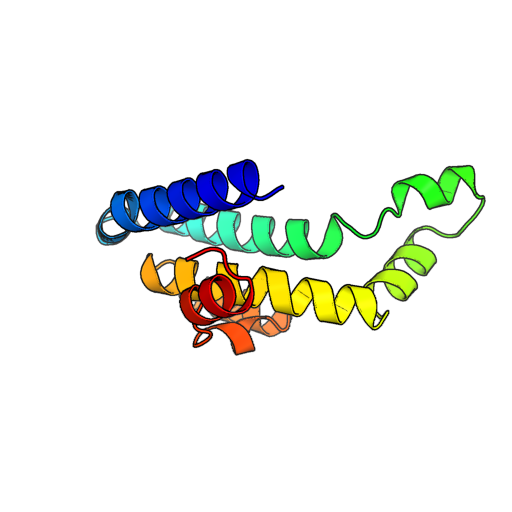55 1.00 91.31 109 ILE A C 1
ATOM 885 O O . ILE A 1 109 ? 6.013 -0.766 4.413 1.00 91.31 109 ILE A O 1
ATOM 889 N N . LEU A 1 110 ? 6.865 -2.556 5.460 1.00 91.56 110 LEU A N 1
ATOM 890 C CA . LEU A 1 110 ? 6.519 -2.069 6.800 1.00 91.56 110 LEU A CA 1
ATOM 891 C C . LEU A 1 110 ? 7.249 -0.760 7.165 1.00 91.56 110 LEU A C 1
ATOM 893 O O . LEU A 1 110 ? 6.712 0.038 7.926 1.00 91.56 110 LEU A O 1
ATOM 897 N N . GLU A 1 111 ? 8.410 -0.478 6.560 1.00 89.56 111 GLU A N 1
ATOM 898 C CA . GLU A 1 111 ? 9.159 0.780 6.750 1.00 89.56 111 GLU A CA 1
ATOM 899 C C . GLU A 1 111 ? 8.314 2.048 6.505 1.00 89.56 111 GLU A C 1
ATOM 901 O O . GLU A 1 111 ? 8.601 3.110 7.055 1.00 89.56 111 GLU A O 1
ATOM 906 N N . PHE A 1 112 ? 7.240 1.937 5.717 1.00 88.56 112 PHE A N 1
ATOM 907 C CA . PHE A 1 112 ? 6.347 3.042 5.379 1.00 88.56 112 PHE A CA 1
ATOM 908 C C . PHE A 1 112 ? 5.262 3.320 6.419 1.00 88.56 112 PHE A C 1
ATOM 910 O O . PHE A 1 112 ? 4.479 4.240 6.217 1.00 88.56 112 PHE A O 1
ATOM 917 N N . GLU A 1 113 ? 5.185 2.573 7.524 1.00 87.75 113 GLU A N 1
ATOM 918 C CA . GLU A 1 113 ? 4.127 2.716 8.536 1.00 87.75 113 GLU A CA 1
ATOM 919 C C . GLU A 1 113 ? 3.932 4.157 9.038 1.00 87.75 113 GLU A C 1
ATOM 921 O O . GLU A 1 113 ? 2.806 4.589 9.314 1.00 87.75 113 GLU A O 1
ATOM 926 N N . HIS A 1 114 ? 5.031 4.898 9.154 1.00 85.12 114 HIS A N 1
ATOM 927 C CA . HIS A 1 114 ? 5.059 6.262 9.678 1.00 85.12 114 HIS A CA 1
ATOM 928 C C . HIS A 1 114 ? 5.289 7.322 8.598 1.00 85.12 114 HIS A C 1
ATOM 930 O O . HIS A 1 114 ? 5.553 8.477 8.927 1.00 85.12 114 HIS A O 1
ATOM 936 N N . ALA A 1 115 ? 5.192 6.953 7.318 1.00 84.12 115 ALA A N 1
ATOM 937 C CA . ALA A 1 115 ? 5.230 7.931 6.242 1.00 84.12 115 ALA A CA 1
ATOM 938 C C . ALA A 1 115 ? 4.049 8.909 6.372 1.00 84.12 115 ALA A C 1
ATOM 940 O O . ALA A 1 115 ? 2.969 8.531 6.828 1.00 84.12 115 ALA A O 1
ATOM 941 N N . ASP A 1 116 ? 4.260 10.164 5.968 1.00 81.88 116 ASP A N 1
ATOM 942 C CA . ASP A 1 116 ? 3.204 11.174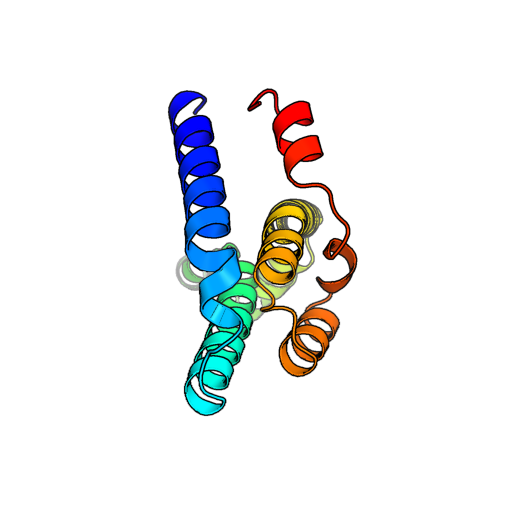 5.877 1.00 81.88 116 ASP A CA 1
ATOM 943 C C . ASP A 1 116 ? 2.711 11.272 4.419 1.00 81.88 116 ASP A C 1
ATOM 945 O O . ASP A 1 116 ? 3.392 11.878 3.582 1.00 81.88 116 ASP A O 1
ATOM 949 N N . PRO A 1 117 ? 1.530 10.705 4.090 1.00 75.44 117 PRO A N 1
ATOM 950 C CA . PRO A 1 117 ? 0.971 10.800 2.746 1.00 75.44 117 PRO A CA 1
ATOM 951 C C . PRO A 1 117 ? 0.629 12.241 2.353 1.00 75.44 117 PRO A C 1
ATOM 953 O O . PRO A 1 117 ? 0.683 12.590 1.178 1.00 75.44 117 PRO A O 1
ATOM 956 N N . GLU A 1 118 ? 0.296 13.100 3.320 1.00 75.50 118 GLU A N 1
ATOM 957 C CA . GLU A 1 118 ? -0.063 14.492 3.046 1.00 75.50 118 GLU A CA 1
ATOM 958 C C . GLU A 1 118 ? 1.174 15.334 2.739 1.00 75.50 118 GLU A C 1
ATOM 960 O O . GLU A 1 118 ? 1.118 16.234 1.901 1.00 75.50 118 GLU A O 1
ATOM 965 N N . ALA A 1 119 ? 2.316 15.034 3.367 1.00 74.00 119 ALA A N 1
ATOM 966 C CA . ALA A 1 119 ? 3.591 15.637 2.981 1.00 74.00 119 ALA A CA 1
ATOM 967 C C . ALA A 1 119 ? 3.950 15.312 1.527 1.00 74.00 119 ALA A C 1
ATOM 969 O O . ALA A 1 119 ? 4.457 16.187 0.824 1.00 74.00 119 ALA A O 1
ATOM 970 N N . GLN A 1 120 ? 3.652 14.097 1.055 1.00 67.50 120 GLN A N 1
ATOM 971 C CA . GLN A 1 120 ? 3.832 13.737 -0.353 1.00 67.50 120 GLN A CA 1
ATOM 972 C C . GLN A 1 120 ? 2.880 14.505 -1.275 1.00 67.50 120 GLN A C 1
ATOM 974 O O . GLN A 1 120 ? 3.335 15.050 -2.280 1.00 67.50 120 GLN A O 1
ATOM 979 N N . ASP A 1 121 ? 1.593 14.608 -0.929 1.00 68.44 121 ASP A N 1
ATOM 980 C CA . ASP A 1 121 ? 0.625 15.385 -1.715 1.00 68.44 121 ASP A CA 1
ATOM 981 C C . ASP A 1 121 ? 1.037 16.871 -1.790 1.00 68.44 121 ASP A C 1
ATOM 983 O O . ASP A 1 121 ? 0.993 17.469 -2.868 1.00 68.44 121 ASP A O 1
ATOM 987 N N . ARG A 1 122 ? 1.542 17.454 -0.690 1.00 74.44 122 ARG A N 1
ATOM 988 C CA . ARG A 1 122 ? 2.121 18.813 -0.677 1.00 74.44 122 ARG A CA 1
ATOM 989 C C . ARG A 1 122 ? 3.360 18.925 -1.568 1.00 74.44 122 ARG A C 1
ATOM 991 O O . ARG A 1 122 ? 3.451 19.864 -2.354 1.00 74.44 122 ARG A O 1
ATOM 998 N N . ALA A 1 123 ? 4.288 17.970 -1.489 1.00 66.75 123 ALA A N 1
ATOM 999 C CA . ALA A 1 123 ? 5.504 17.957 -2.310 1.00 66.75 123 ALA A CA 1
ATOM 1000 C C . ALA A 1 123 ? 5.207 17.840 -3.817 1.00 66.75 123 ALA A C 1
ATOM 1002 O O . ALA A 1 123 ? 5.963 18.350 -4.640 1.00 66.75 123 ALA A O 1
ATOM 1003 N N . LEU A 1 124 ? 4.092 17.199 -4.176 1.00 64.38 124 LEU A N 1
ATOM 1004 C CA . LEU A 1 124 ? 3.616 17.050 -5.552 1.00 64.38 124 LEU A CA 1
ATOM 1005 C C . LEU A 1 124 ? 2.684 18.193 -6.007 1.00 64.38 124 LEU A C 1
ATOM 1007 O O . LEU A 1 124 ? 2.219 18.175 -7.147 1.00 64.38 124 LEU A O 1
ATOM 1011 N N . GLY A 1 125 ? 2.397 19.180 -5.146 1.00 59.81 125 GLY A N 1
ATOM 1012 C CA . GLY A 1 125 ? 1.492 20.296 -5.452 1.00 59.81 125 GLY A CA 1
ATOM 1013 C C . GLY A 1 125 ? 0.024 19.880 -5.626 1.00 59.81 125 GLY A C 1
ATOM 1014 O O . GLY A 1 125 ? -0.703 20.479 -6.423 1.00 59.81 125 GLY A O 1
ATOM 1015 N N . LEU A 1 126 ? -0.391 18.814 -4.936 1.00 58.34 126 LEU A N 1
ATOM 1016 C CA . LEU A 1 126 ? -1.731 18.218 -4.999 1.00 58.34 126 LEU A CA 1
ATOM 1017 C C . LEU A 1 126 ? -2.654 18.661 -3.856 1.00 58.34 126 LEU A C 1
ATOM 1019 O O . LEU A 1 126 ? -3.867 18.468 -3.967 1.00 58.34 126 LEU A O 1
ATOM 1023 N N . ALA A 1 127 ? -2.078 19.236 -2.797 1.00 57.44 127 ALA A N 1
ATOM 1024 C CA . ALA A 1 127 ? -2.783 19.840 -1.668 1.00 57.44 127 ALA A CA 1
ATOM 1025 C C . ALA A 1 127 ? -3.231 21.278 -1.974 1.00 57.44 127 ALA A C 1
ATOM 1027 O O . ALA A 1 127 ? -2.440 22.028 -2.593 1.00 57.44 127 ALA A O 1
#

Radius of gyration: 16.63 Å; chains: 1; bounding box: 32×36×44 Å